Protein AF-A0A4V1UU05-F1 (afdb_monomer_lite)

Sequence (157 aa):
MAPHETMIVAALLALSPLQEAPSAGPIISKMMAHYAGAFTAQGTIVTTQSAKNVSVVTQTGFAMSKPNRLRISQTRNGSQGGKWLVVSDGNKVSYDRPKGVFGPARFSDPTEPTLPEVYTAVLDSLGEKSIPLDILIGRSNDLQTFRGILVTPISLV

Secondary structure (DSSP, 8-state):
---GGGGSHHHHGGG----PPPPHHHHHHHHHHHHHT-SEEEEEEEEEEEETTEEEEEEEEEEEETTTEEEEEEEEESTT-EEEEEEE-SSEEEEEPPTT--S-SEEEEEPPSSHHHHHHHTGGGSS---HHHHHHHT-HHHHHHHHHHHHS-----

pLDDT: mean 79.13, std 17.32, range [34.53, 97.5]

Radius of gyration: 23.79 Å; chains: 1; bounding box: 58×39×78 Å

Structure (mmCIF, N/CA/C/O backbone):
data_AF-A0A4V1UU05-F1
#
_entry.id   AF-A0A4V1UU05-F1
#
loop_
_atom_site.group_PDB
_atom_site.id
_atom_site.type_symbol
_atom_site.label_atom_id
_atom_site.label_alt_id
_atom_site.label_comp_id
_atom_site.label_asym_id
_atom_site.label_entity_id
_atom_site.label_seq_id
_atom_site.pdbx_PDB_ins_code
_atom_site.Cartn_x
_atom_site.Cartn_y
_atom_site.Cartn_z
_atom_site.occupancy
_atom_site.B_iso_or_equiv
_atom_site.auth_seq_id
_atom_site.auth_comp_id
_atom_site.auth_asym_id
_atom_site.auth_atom_id
_atom_site.pdbx_PDB_model_num
ATOM 1 N N . MET A 1 1 ? -39.600 26.273 60.701 1.00 45.34 1 MET A N 1
ATOM 2 C CA . MET A 1 1 ? -39.419 24.823 60.475 1.00 45.34 1 MET A CA 1
ATOM 3 C C . MET A 1 1 ? -39.567 24.587 58.982 1.00 45.34 1 MET A C 1
ATOM 5 O O . MET A 1 1 ? -40.684 24.585 58.490 1.00 45.34 1 MET A O 1
ATOM 9 N N . ALA A 1 2 ? -38.447 24.563 58.258 1.00 46.25 2 ALA A N 1
ATOM 10 C CA . ALA A 1 2 ? -38.402 24.346 56.812 1.00 46.25 2 ALA A CA 1
ATOM 11 C C . ALA A 1 2 ? -38.049 22.869 56.537 1.00 46.25 2 ALA A C 1
ATOM 13 O O . ALA A 1 2 ? -37.309 22.288 57.335 1.00 46.25 2 ALA A O 1
ATOM 14 N N . PRO A 1 3 ? -38.600 22.246 55.483 1.00 52.94 3 PRO A N 1
ATOM 15 C CA . PRO A 1 3 ? -38.587 20.796 55.322 1.00 52.94 3 PRO A CA 1
ATOM 16 C C . PRO A 1 3 ? -37.226 20.281 54.834 1.00 52.94 3 PRO A C 1
ATOM 18 O O . PRO A 1 3 ? -36.626 20.821 53.909 1.00 52.94 3 PRO A O 1
ATOM 21 N N . HIS A 1 4 ? -36.770 19.197 55.459 1.00 49.31 4 HIS A N 1
ATOM 22 C CA . HIS A 1 4 ? -35.495 18.510 55.221 1.00 49.31 4 HIS A CA 1
ATOM 23 C C . HIS A 1 4 ? -35.480 17.614 53.964 1.00 49.31 4 HIS A C 1
ATOM 25 O O . HIS A 1 4 ? -34.541 16.847 53.764 1.00 49.31 4 HIS A O 1
ATOM 31 N N . GLU A 1 5 ? -36.496 17.691 53.103 1.00 51.03 5 GLU A N 1
ATOM 32 C CA . GLU A 1 5 ? -36.692 16.715 52.019 1.00 51.03 5 GLU A CA 1
ATOM 33 C C . GLU A 1 5 ? -36.026 17.103 50.688 1.00 51.03 5 GLU A C 1
ATOM 35 O O . GLU A 1 5 ? -35.829 16.254 49.823 1.00 51.03 5 GLU A O 1
ATOM 40 N N . THR A 1 6 ? -35.574 18.349 50.522 1.00 50.38 6 THR A N 1
ATOM 41 C CA . THR A 1 6 ? -34.958 18.820 49.264 1.00 50.38 6 THR A CA 1
ATOM 42 C C . THR A 1 6 ? -33.448 18.569 49.170 1.00 50.38 6 THR A C 1
ATOM 44 O O . THR A 1 6 ? -32.811 18.997 48.209 1.00 50.38 6 THR A O 1
ATOM 47 N N . MET A 1 7 ? -32.844 17.899 50.158 1.00 47.62 7 MET A N 1
ATOM 48 C CA . MET A 1 7 ? -31.382 17.837 50.310 1.00 47.62 7 MET A CA 1
ATOM 49 C C . MET A 1 7 ? -30.765 16.450 50.069 1.00 47.62 7 MET A C 1
ATOM 51 O O . MET A 1 7 ? -29.624 16.221 50.455 1.00 47.62 7 MET A O 1
ATOM 55 N N . ILE A 1 8 ? -31.486 15.520 49.432 1.00 49.59 8 ILE A N 1
ATOM 56 C CA . ILE A 1 8 ? -30.951 14.180 49.106 1.00 49.59 8 ILE A CA 1
ATOM 57 C C . ILE A 1 8 ? -30.603 14.039 47.612 1.00 49.59 8 ILE A C 1
ATOM 59 O O . ILE A 1 8 ? -29.685 13.304 47.260 1.00 49.59 8 ILE A O 1
ATOM 63 N N . VAL A 1 9 ? -31.231 14.809 46.716 1.00 47.53 9 VAL A N 1
ATOM 64 C CA . VAL A 1 9 ? -30.991 14.682 45.261 1.00 47.53 9 VAL A CA 1
ATOM 65 C C . VAL A 1 9 ? -29.670 15.333 44.816 1.00 47.53 9 VAL A C 1
ATOM 67 O O . VAL A 1 9 ? -29.016 14.839 43.901 1.00 47.53 9 VAL A O 1
ATOM 70 N N . ALA A 1 10 ? -29.213 16.390 45.495 1.00 47.31 10 ALA A N 1
ATOM 71 C CA . ALA A 1 10 ? -27.967 17.080 45.139 1.00 47.31 10 ALA A CA 1
ATOM 72 C C . ALA A 1 10 ? -26.691 16.290 45.504 1.00 47.31 10 ALA A C 1
ATOM 74 O O . ALA A 1 10 ? -25.642 16.511 44.903 1.00 47.31 10 ALA A O 1
ATOM 75 N N . ALA A 1 11 ? -26.771 15.348 46.450 1.00 46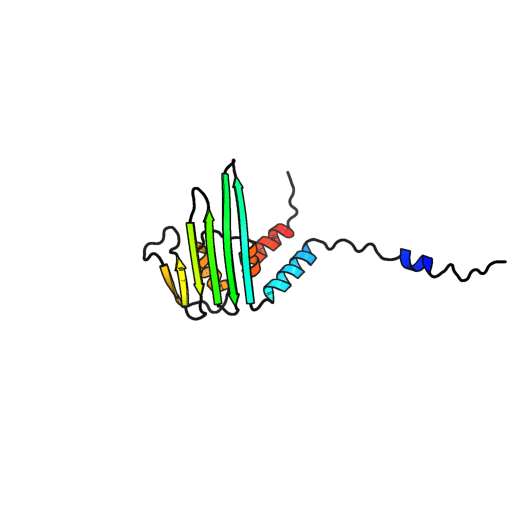.81 11 ALA A N 1
ATOM 76 C CA . ALA A 1 11 ? -25.614 14.574 46.907 1.00 46.81 11 ALA A CA 1
ATOM 77 C C . ALA A 1 11 ? -25.254 13.397 45.978 1.00 46.81 11 ALA A C 1
ATOM 79 O O . ALA A 1 11 ? -24.119 12.927 46.005 1.00 46.81 11 ALA 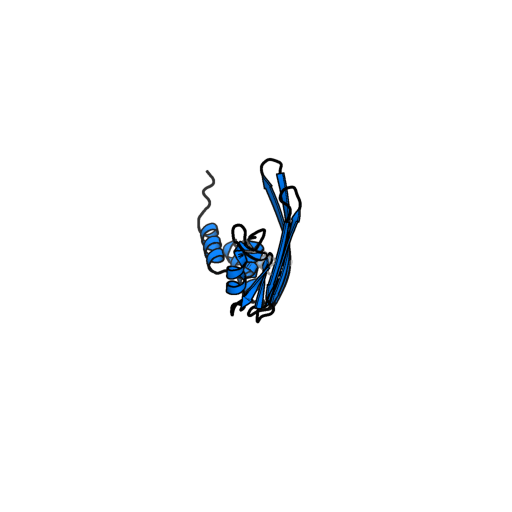A O 1
ATOM 80 N N . LEU A 1 12 ? -26.179 12.937 45.125 1.00 46.97 12 LEU A N 1
ATOM 81 C CA . LEU A 1 12 ? -25.935 11.792 44.238 1.00 46.97 12 LEU A CA 1
ATOM 82 C C . LEU A 1 12 ? -25.198 12.160 42.937 1.00 46.97 12 LEU A C 1
ATOM 84 O O . LEU A 1 12 ? -24.569 11.299 42.330 1.00 46.97 12 LEU A O 1
ATOM 88 N N . LEU A 1 13 ? -25.226 13.431 42.518 1.00 49.94 13 LEU A N 1
ATOM 89 C CA . LEU A 1 13 ? -24.534 13.897 41.303 1.00 49.94 13 LEU A CA 1
ATOM 90 C C . LEU A 1 13 ? -23.020 14.101 41.506 1.00 49.94 13 LEU A C 1
ATOM 92 O O . LEU A 1 13 ? -22.267 14.109 40.534 1.00 49.94 13 LEU A O 1
ATOM 96 N N . ALA A 1 14 ? -22.561 14.211 42.758 1.00 50.94 14 ALA A N 1
ATOM 97 C CA . ALA A 1 14 ? -21.150 14.399 43.110 1.00 50.94 14 ALA A CA 1
ATOM 98 C C . ALA A 1 14 ? -20.332 13.089 43.159 1.00 50.94 14 ALA A C 1
ATOM 100 O O . ALA A 1 14 ? -19.124 13.132 43.368 1.00 50.94 14 ALA A O 1
ATOM 101 N N . LEU A 1 15 ? -20.975 11.932 42.957 1.00 53.94 15 LEU A N 1
ATOM 102 C CA . LEU A 1 15 ? -20.353 10.600 42.990 1.00 53.94 15 LEU A CA 1
ATOM 103 C C . LEU A 1 15 ? -20.103 10.007 41.599 1.00 53.94 15 LEU A C 1
ATOM 105 O O . LEU A 1 15 ? -19.815 8.818 41.483 1.00 53.94 15 LEU A O 1
ATOM 109 N N . SER A 1 16 ? -20.190 10.814 40.540 1.00 57.84 16 SER A N 1
ATOM 110 C CA . SER A 1 16 ? -19.736 10.371 39.222 1.00 57.84 16 SER A CA 1
ATOM 111 C C . SER A 1 16 ? -18.233 10.086 39.327 1.00 57.84 16 SER A C 1
ATOM 113 O O . SER A 1 16 ? -17.479 11.033 39.573 1.00 57.84 16 SER A O 1
ATOM 115 N N . PRO A 1 17 ? -17.767 8.826 39.201 1.00 59.03 17 PRO A N 1
ATOM 116 C CA . PRO A 1 17 ? -16.338 8.564 39.187 1.00 59.03 17 PRO A CA 1
ATOM 117 C C . PRO A 1 17 ? -15.744 9.398 38.055 1.00 59.03 17 PRO A C 1
ATOM 119 O O . PRO A 1 17 ? -16.279 9.397 36.944 1.00 59.03 17 PRO A O 1
ATOM 122 N N . LEU A 1 18 ? -14.679 10.147 38.352 1.00 51.91 18 LEU A N 1
ATOM 123 C CA . LEU A 1 18 ? -13.856 10.787 37.331 1.00 51.91 18 LEU A CA 1
ATOM 124 C C . LEU A 1 18 ? -13.516 9.697 36.321 1.00 51.91 18 LEU A C 1
ATOM 126 O O . LEU A 1 18 ? -12.778 8.769 36.645 1.00 51.91 18 LEU A O 1
ATOM 130 N N . GLN A 1 19 ? -14.145 9.760 35.148 1.00 56.75 19 GLN A N 1
ATOM 131 C CA . GLN A 1 19 ? -13.934 8.783 34.100 1.00 56.75 19 GLN A CA 1
ATOM 132 C C . GLN A 1 19 ? -12.474 8.920 33.690 1.00 56.75 19 GLN A C 1
ATOM 134 O O . GLN A 1 19 ? -12.099 9.873 33.007 1.00 56.75 19 GLN A O 1
ATOM 139 N N . GLU A 1 20 ? -11.651 8.012 34.210 1.00 59.53 20 GLU A N 1
ATOM 140 C CA . GLU A 1 20 ? -10.221 7.977 33.969 1.00 59.53 20 GLU A CA 1
ATOM 141 C C . GLU A 1 20 ? -10.029 7.993 32.457 1.00 59.53 20 GLU A C 1
ATOM 143 O O . GLU A 1 20 ? -10.649 7.205 31.730 1.00 59.53 20 GLU A O 1
ATOM 148 N N . ALA A 1 21 ? -9.269 8.980 31.973 1.00 65.25 21 ALA A N 1
ATOM 149 C CA . ALA A 1 21 ? -9.043 9.126 30.548 1.00 65.25 21 ALA A CA 1
ATOM 150 C C . ALA A 1 21 ? -8.544 7.771 30.027 1.00 65.25 21 ALA A C 1
ATOM 152 O O . ALA A 1 21 ? -7.607 7.216 30.610 1.00 65.25 21 ALA A O 1
ATOM 153 N N . PRO A 1 22 ? -9.189 7.195 28.996 1.00 68.81 22 PRO A N 1
ATOM 154 C CA . PRO A 1 22 ? -8.851 5.854 28.563 1.00 68.81 22 PRO A CA 1
ATOM 155 C C . PRO A 1 22 ? -7.360 5.803 28.248 1.00 68.81 22 PRO A C 1
ATOM 157 O O . PRO A 1 22 ? -6.837 6.655 27.527 1.00 68.81 22 PRO A O 1
ATOM 160 N N . SER A 1 23 ? -6.667 4.819 28.820 1.00 75.44 23 SER A N 1
ATOM 161 C CA . SER A 1 23 ? -5.246 4.640 28.555 1.00 75.44 23 SER A CA 1
ATOM 162 C C . SER A 1 23 ? -5.017 4.401 27.055 1.00 75.44 23 SER A C 1
ATOM 164 O O . SER A 1 23 ? -5.926 4.016 26.308 1.00 75.44 23 SER A O 1
ATOM 166 N N . ALA A 1 24 ? -3.796 4.651 26.577 1.00 73.31 24 ALA A N 1
ATOM 167 C CA . ALA A 1 24 ? -3.487 4.567 25.148 1.00 73.31 24 ALA A CA 1
ATOM 168 C C . ALA A 1 24 ? -3.846 3.193 24.539 1.00 73.31 24 ALA A C 1
ATOM 170 O O . ALA A 1 24 ? -4.331 3.121 23.412 1.00 73.31 24 ALA A O 1
ATOM 171 N N . GLY A 1 25 ? -3.682 2.104 25.301 1.00 72.94 25 GLY A N 1
ATOM 172 C CA . GLY A 1 25 ? -3.977 0.734 24.863 1.00 72.94 25 GLY A CA 1
ATOM 173 C C . GLY A 1 25 ? -5.432 0.515 24.411 1.00 72.94 25 GLY A C 1
ATOM 174 O O . GLY A 1 25 ? -5.643 0.102 23.266 1.00 72.94 25 GLY A O 1
ATOM 175 N N . PRO A 1 26 ? -6.444 0.795 25.254 1.00 72.31 26 PRO A N 1
ATOM 176 C CA . PRO A 1 26 ? -7.859 0.767 24.878 1.00 72.31 26 PRO A CA 1
ATOM 177 C C . PRO A 1 26 ? -8.215 1.621 23.654 1.00 72.31 26 PRO A C 1
ATOM 179 O O . PRO A 1 26 ? -8.969 1.165 22.792 1.00 72.31 26 PRO A O 1
ATOM 182 N N . ILE A 1 27 ? -7.655 2.832 23.535 1.00 74.94 27 ILE A N 1
ATOM 183 C CA . ILE A 1 27 ? -7.906 3.725 22.389 1.00 74.94 27 ILE A CA 1
ATOM 184 C C . ILE A 1 27 ? -7.375 3.097 21.097 1.00 74.94 27 ILE A C 1
ATOM 186 O O . ILE A 1 27 ? -8.098 2.993 20.104 1.00 74.94 27 ILE A O 1
ATOM 190 N N . ILE A 1 28 ? -6.126 2.632 21.122 1.00 71.00 28 ILE A N 1
ATOM 191 C CA . ILE A 1 28 ? -5.469 2.021 19.965 1.00 71.00 28 ILE A CA 1
ATOM 192 C C . ILE A 1 28 ? -6.177 0.722 19.584 1.00 71.00 28 ILE A C 1
ATOM 194 O O . ILE A 1 28 ? -6.456 0.503 18.410 1.00 71.00 28 ILE A O 1
ATOM 198 N N . SER A 1 29 ? -6.561 -0.102 20.559 1.00 67.38 29 SER A N 1
ATOM 199 C CA . SER A 1 29 ? -7.306 -1.344 20.313 1.00 67.38 29 SER A CA 1
ATOM 200 C C . SER A 1 29 ? -8.639 -1.077 19.611 1.00 67.38 29 SER A C 1
ATOM 202 O O . SER A 1 29 ? -8.979 -1.762 18.648 1.00 67.38 29 SER A O 1
ATOM 204 N N . LYS A 1 30 ? -9.371 -0.037 20.035 1.00 73.06 30 LYS A N 1
ATOM 205 C CA . LYS A 1 30 ? -10.629 0.377 19.398 1.00 73.06 30 LYS A CA 1
ATOM 206 C C . LYS A 1 30 ? -10.412 0.871 17.965 1.00 73.06 30 LYS A C 1
ATOM 208 O O . LYS A 1 30 ? -11.188 0.524 17.077 1.00 73.06 30 LYS A O 1
ATOM 213 N N . MET A 1 31 ? -9.349 1.639 17.731 1.00 77.12 31 MET A N 1
ATOM 214 C CA . MET A 1 31 ? -8.965 2.099 16.395 1.00 77.12 31 MET A CA 1
ATOM 215 C C . MET A 1 31 ? -8.613 0.919 15.474 1.00 77.12 31 MET A C 1
ATOM 217 O O . MET A 1 31 ? -9.125 0.837 14.360 1.00 77.12 31 MET A O 1
ATOM 221 N N . MET A 1 32 ? -7.788 -0.021 15.942 1.00 73.44 32 MET A N 1
ATOM 222 C CA . MET A 1 32 ? -7.406 -1.205 15.166 1.00 73.44 32 MET A CA 1
ATOM 223 C C . MET A 1 32 ? -8.622 -2.074 14.842 1.00 73.44 32 MET A C 1
ATOM 225 O O . MET A 1 32 ? -8.773 -2.501 13.702 1.00 73.44 32 MET A O 1
ATOM 229 N N . ALA A 1 33 ? -9.522 -2.290 15.807 1.00 71.56 33 ALA A N 1
ATOM 230 C CA . ALA A 1 33 ? -10.757 -3.040 15.585 1.00 71.56 33 ALA A CA 1
ATOM 231 C C . ALA A 1 33 ? -11.648 -2.387 14.514 1.00 71.56 33 ALA A C 1
ATOM 233 O O . ALA A 1 33 ? -12.218 -3.084 13.674 1.00 71.56 33 ALA A O 1
ATOM 234 N N . HIS A 1 34 ? -11.727 -1.053 14.506 1.00 74.06 34 HIS A N 1
ATOM 235 C CA . HIS A 1 34 ? -12.482 -0.307 13.503 1.00 74.06 34 HIS A CA 1
ATOM 236 C C . HIS A 1 34 ? -11.945 -0.543 12.081 1.00 74.06 34 HIS A C 1
ATOM 238 O O . HIS A 1 34 ? -12.716 -0.876 11.181 1.00 74.06 34 HIS A O 1
ATOM 244 N N . TYR A 1 35 ? -10.627 -0.446 11.877 1.00 73.75 35 TYR A N 1
ATOM 245 C CA . TYR A 1 35 ? -10.020 -0.655 10.556 1.00 73.75 35 TYR A CA 1
ATOM 246 C C . TYR A 1 35 ? -9.955 -2.133 10.149 1.00 73.75 35 TYR A C 1
ATOM 248 O O . TYR A 1 35 ? -10.198 -2.466 8.988 1.00 73.75 35 TYR A O 1
ATOM 256 N N . ALA A 1 36 ? -9.732 -3.044 11.100 1.00 70.69 36 ALA A N 1
ATOM 257 C CA . ALA A 1 36 ? -9.742 -4.484 10.849 1.00 70.69 36 ALA A CA 1
ATOM 258 C C . ALA A 1 36 ? -11.100 -4.969 10.314 1.00 70.69 36 ALA A C 1
ATOM 260 O O . ALA A 1 36 ? -11.139 -5.843 9.446 1.00 70.69 36 ALA A O 1
ATOM 261 N N . GLY A 1 37 ? -12.207 -4.371 10.768 1.00 71.44 37 GLY A N 1
ATOM 262 C CA . GLY A 1 37 ? -13.558 -4.667 10.284 1.00 71.44 37 GLY A CA 1
ATOM 263 C C . GLY A 1 37 ? -13.935 -4.000 8.955 1.00 71.44 37 GLY A C 1
ATOM 264 O O . GLY A 1 37 ? -14.930 -4.386 8.344 1.00 71.44 37 GLY A O 1
ATOM 265 N N . ALA A 1 38 ? -13.164 -3.022 8.469 1.00 80.25 38 ALA A N 1
ATOM 266 C CA . ALA A 1 38 ? -13.514 -2.290 7.254 1.00 80.25 38 ALA A CA 1
ATOM 267 C C . ALA A 1 38 ? -13.399 -3.191 6.012 1.00 80.25 38 ALA A C 1
ATOM 269 O O . ALA A 1 38 ? -12.324 -3.713 5.704 1.00 80.25 38 ALA A O 1
ATOM 270 N N . PHE A 1 39 ? -14.504 -3.378 5.286 1.00 86.44 39 PHE A N 1
ATOM 271 C CA . PHE A 1 39 ? -14.516 -4.085 3.997 1.00 86.44 39 PHE A CA 1
ATOM 272 C C . PHE A 1 39 ? -14.050 -3.201 2.849 1.00 86.44 39 PHE A C 1
ATOM 274 O O . PHE A 1 39 ? -13.476 -3.697 1.886 1.00 86.44 39 PHE A O 1
ATOM 281 N N . THR A 1 40 ? -14.284 -1.898 2.958 1.00 91.94 40 THR A N 1
ATOM 282 C CA . THR A 1 40 ? -13.885 -0.896 1.977 1.00 91.94 40 THR A CA 1
ATOM 283 C C . THR A 1 40 ? -13.346 0.323 2.700 1.00 91.94 40 THR A C 1
ATOM 285 O O . THR A 1 40 ? -13.892 0.709 3.732 1.00 91.94 40 THR A O 1
ATOM 288 N N . ALA A 1 41 ? -12.324 0.964 2.147 1.00 90.88 41 ALA A N 1
ATOM 289 C CA . ALA A 1 41 ? -11.883 2.275 2.606 1.00 90.88 41 ALA A CA 1
ATOM 290 C C . ALA A 1 41 ? -11.272 3.056 1.449 1.00 90.88 41 ALA A C 1
ATOM 292 O O . ALA A 1 41 ? -10.698 2.473 0.535 1.00 90.88 41 ALA A O 1
ATOM 293 N N . GLN A 1 42 ? -11.364 4.377 1.503 1.00 95.00 42 GLN A N 1
ATOM 294 C CA . GLN A 1 42 ? -10.693 5.263 0.564 1.00 95.00 42 GLN A CA 1
ATOM 295 C C . GLN A 1 42 ? -10.313 6.557 1.266 1.00 95.00 42 GLN A C 1
ATOM 297 O O . GLN A 1 42 ? -10.985 6.975 2.210 1.00 95.00 42 GLN A O 1
ATOM 302 N N . GLY A 1 43 ? -9.260 7.207 0.795 1.00 93.94 43 GLY A N 1
ATOM 303 C CA . GLY A 1 43 ? -8.835 8.470 1.365 1.00 93.94 43 GLY A CA 1
ATOM 304 C C . GLY A 1 43 ? -7.471 8.906 0.874 1.00 93.94 43 GLY A C 1
ATOM 305 O O . GLY A 1 43 ? -6.909 8.350 -0.070 1.00 93.94 43 GLY A O 1
ATOM 306 N N . THR A 1 44 ? -6.946 9.915 1.555 1.00 95.56 44 THR A N 1
ATOM 307 C CA . THR A 1 44 ? -5.632 10.482 1.276 1.00 95.56 44 THR A CA 1
ATOM 308 C C . THR A 1 44 ? -4.857 10.587 2.577 1.00 95.56 44 THR A C 1
ATOM 310 O O . THR A 1 44 ? -5.339 11.163 3.549 1.00 95.56 44 THR A O 1
ATOM 313 N N . ILE A 1 45 ? -3.645 10.050 2.580 1.00 93.00 45 ILE A N 1
ATOM 314 C CA . ILE A 1 45 ? -2.653 10.221 3.637 1.00 93.00 45 ILE A CA 1
ATOM 315 C C . ILE A 1 45 ? -1.649 11.258 3.139 1.00 93.00 45 ILE A C 1
ATOM 317 O O . ILE A 1 45 ? -1.149 11.155 2.019 1.00 93.00 45 ILE A O 1
ATOM 321 N N . VAL A 1 46 ? -1.353 12.260 3.961 1.00 93.50 46 VAL A N 1
ATOM 322 C CA . VAL A 1 46 ? -0.291 13.232 3.687 1.00 93.50 46 VAL A CA 1
ATOM 323 C C . VAL A 1 46 ? 0.788 13.041 4.738 1.00 93.50 46 VAL A C 1
ATOM 325 O O . VAL A 1 46 ? 0.545 13.298 5.916 1.00 93.50 46 VAL A O 1
ATOM 328 N N . THR A 1 47 ? 1.967 12.592 4.316 1.00 90.69 47 THR A N 1
ATOM 329 C CA . THR A 1 47 ? 3.136 12.504 5.192 1.00 90.69 47 THR A CA 1
ATOM 330 C C . THR A 1 47 ? 4.064 13.675 4.916 1.00 90.69 47 THR A C 1
ATOM 332 O O . THR A 1 47 ? 4.454 13.911 3.771 1.00 90.69 47 THR A O 1
ATOM 335 N N . THR A 1 48 ? 4.468 14.361 5.979 1.00 89.69 48 THR A N 1
ATOM 336 C CA . THR A 1 48 ? 5.528 15.370 5.945 1.00 89.69 48 THR A CA 1
ATOM 337 C C . THR A 1 48 ? 6.716 14.839 6.734 1.00 89.69 48 THR A C 1
ATOM 339 O O . THR A 1 48 ? 6.595 14.576 7.927 1.00 89.69 48 THR A O 1
ATOM 342 N N . GLN A 1 49 ? 7.861 14.675 6.074 1.00 85.19 49 GLN A N 1
ATOM 343 C CA . GLN A 1 49 ? 9.113 14.261 6.703 1.00 85.19 49 GLN A CA 1
ATOM 344 C C . GLN A 1 49 ? 10.087 15.435 6.683 1.00 85.19 49 GLN A C 1
ATOM 346 O O . GLN A 1 49 ? 10.445 15.927 5.613 1.00 85.19 49 GLN A O 1
ATOM 351 N N . SER A 1 50 ? 10.519 15.884 7.859 1.00 85.00 50 SER A N 1
ATOM 352 C CA . SER A 1 50 ? 11.460 16.996 8.002 1.00 85.00 50 SER A CA 1
ATOM 353 C C . SER A 1 50 ? 12.761 16.538 8.653 1.00 85.00 50 SER A C 1
ATOM 355 O O . SER A 1 50 ? 12.739 16.015 9.766 1.00 85.00 50 SER A O 1
ATOM 357 N N . ALA A 1 51 ? 13.897 16.776 7.997 1.00 82.19 51 ALA A N 1
ATOM 358 C CA . ALA A 1 51 ? 15.226 16.521 8.550 1.00 82.19 51 ALA A CA 1
ATOM 359 C C . ALA A 1 51 ? 16.234 17.560 8.042 1.00 82.19 51 ALA A C 1
ATOM 361 O O . ALA A 1 51 ? 16.282 17.840 6.847 1.00 82.19 51 ALA A O 1
ATOM 362 N N . LYS A 1 52 ? 17.056 18.119 8.945 1.00 78.94 52 LYS A N 1
ATOM 363 C CA . LYS A 1 52 ? 18.153 19.063 8.634 1.00 78.94 52 LYS A CA 1
ATOM 364 C C . LYS A 1 52 ? 17.769 20.127 7.581 1.00 78.94 52 LYS A C 1
ATOM 366 O O . LYS A 1 52 ? 18.421 20.246 6.549 1.00 78.94 52 LYS A O 1
ATOM 371 N N . ASN A 1 53 ? 16.698 20.880 7.850 1.00 81.88 53 ASN A N 1
ATOM 372 C CA . ASN A 1 53 ? 16.131 21.941 6.993 1.00 81.88 53 ASN A CA 1
ATOM 373 C C . ASN A 1 53 ? 15.556 21.495 5.636 1.00 81.88 53 ASN A C 1
ATOM 375 O O . ASN A 1 53 ? 15.144 22.338 4.842 1.00 81.88 53 ASN A O 1
ATOM 379 N N . VAL A 1 54 ? 15.468 20.192 5.372 1.00 79.56 54 VAL A N 1
ATOM 380 C CA . VAL A 1 54 ? 14.769 19.644 4.208 1.00 79.56 54 VAL A CA 1
ATOM 381 C C . VAL A 1 54 ? 13.414 19.115 4.659 1.00 79.56 54 VAL A C 1
ATOM 383 O O . VAL A 1 54 ? 13.333 18.363 5.629 1.00 79.56 54 VAL A O 1
ATOM 386 N N . SER A 1 55 ? 12.355 19.505 3.950 1.00 84.94 55 SER A N 1
ATOM 387 C CA . SER A 1 55 ? 11.007 18.964 4.124 1.00 84.94 55 SER A CA 1
ATOM 388 C C . SER A 1 55 ? 10.582 18.248 2.850 1.00 84.94 55 SER A C 1
ATOM 390 O O . SER A 1 55 ? 10.667 18.806 1.754 1.00 84.94 55 SER A O 1
ATOM 392 N N . VAL A 1 56 ? 10.147 17.002 2.995 1.00 87.69 56 VAL A N 1
ATOM 393 C CA . VAL A 1 56 ? 9.612 16.176 1.916 1.00 87.69 56 VAL A CA 1
ATOM 394 C C . VAL A 1 56 ? 8.155 15.889 2.230 1.00 87.69 56 VAL A C 1
ATOM 396 O O . VAL A 1 56 ? 7.833 15.395 3.309 1.00 87.69 56 VAL A O 1
ATOM 399 N N . VAL A 1 57 ? 7.279 16.188 1.273 1.00 90.88 57 VAL A N 1
ATOM 400 C CA . VAL A 1 57 ? 5.846 15.908 1.383 1.00 90.88 57 VAL A CA 1
ATOM 401 C C . VAL A 1 57 ? 5.487 14.799 0.407 1.00 90.88 57 VAL A C 1
ATOM 403 O O . VAL A 1 57 ? 5.721 14.927 -0.800 1.00 90.88 57 VAL A O 1
ATOM 406 N N . THR A 1 58 ? 4.886 13.735 0.930 1.00 92.94 58 THR A N 1
ATOM 407 C CA . THR A 1 58 ? 4.333 12.634 0.145 1.00 92.94 58 THR A CA 1
ATOM 408 C C . THR A 1 58 ? 2.823 12.593 0.334 1.00 92.94 58 THR A C 1
ATOM 410 O O . THR A 1 58 ? 2.321 12.461 1.448 1.00 92.94 58 THR A O 1
ATOM 413 N N . GLN A 1 59 ? 2.086 12.680 -0.768 1.00 95.25 59 GLN A N 1
ATOM 414 C CA . GLN A 1 59 ? 0.644 12.463 -0.802 1.00 95.25 59 GLN A CA 1
ATOM 415 C C . GLN A 1 59 ? 0.368 11.044 -1.283 1.00 95.25 59 GLN A C 1
ATOM 417 O O . GLN A 1 59 ? 0.786 10.671 -2.377 1.00 95.25 59 GLN A O 1
ATOM 422 N N . THR A 1 60 ? -0.350 10.269 -0.480 1.00 96.62 60 THR A N 1
ATOM 423 C CA . THR A 1 60 ? -0.751 8.894 -0.769 1.00 96.62 60 THR A CA 1
ATOM 424 C C . THR A 1 60 ? -2.269 8.832 -0.853 1.00 96.62 60 THR A C 1
ATOM 426 O O . THR A 1 60 ? -2.950 8.841 0.166 1.00 96.62 60 THR A O 1
ATOM 429 N N . GLY A 1 61 ? -2.815 8.770 -2.063 1.00 96.69 61 GLY A N 1
ATOM 430 C CA . GLY A 1 61 ? -4.217 8.424 -2.277 1.00 96.69 61 GLY A CA 1
ATOM 431 C C . GLY A 1 61 ? -4.386 6.909 -2.244 1.00 96.69 61 GLY A C 1
ATOM 432 O O . GLY A 1 61 ? -3.640 6.201 -2.923 1.00 96.69 61 GLY A O 1
ATOM 433 N N . PHE A 1 62 ? -5.360 6.409 -1.492 1.00 95.62 62 PHE A N 1
ATOM 434 C CA . PHE A 1 62 ? -5.652 4.982 -1.413 1.00 95.62 62 PHE A CA 1
ATOM 435 C C . PHE A 1 62 ? -7.141 4.697 -1.620 1.00 95.62 62 PHE A C 1
ATOM 437 O O . PHE A 1 62 ? -8.008 5.500 -1.276 1.00 95.62 62 PHE A O 1
ATOM 444 N N . ALA A 1 63 ? -7.430 3.519 -2.161 1.00 96.25 63 ALA A N 1
ATOM 445 C CA . ALA A 1 63 ? -8.748 2.905 -2.147 1.00 96.25 63 ALA A CA 1
ATOM 446 C C . ALA A 1 63 ? -8.575 1.392 -2.013 1.00 96.25 63 ALA A C 1
ATOM 448 O O . ALA A 1 63 ? -7.727 0.804 -2.678 1.00 96.25 63 ALA A O 1
ATOM 449 N N . MET A 1 64 ? -9.362 0.756 -1.159 1.00 94.56 64 MET A N 1
ATOM 450 C CA . MET A 1 64 ? -9.289 -0.676 -0.912 1.00 94.56 64 MET A CA 1
ATOM 451 C C . MET A 1 64 ? -10.677 -1.286 -0.799 1.00 94.56 64 MET A C 1
ATOM 453 O O . MET A 1 64 ? -11.617 -0.649 -0.320 1.00 94.56 64 MET A O 1
ATOM 457 N N . SER A 1 65 ? -10.780 -2.543 -1.212 1.00 94.88 65 SER A N 1
ATOM 458 C CA . SER A 1 65 ? -11.944 -3.387 -0.999 1.00 94.88 65 SER A CA 1
ATOM 459 C C . SER A 1 65 ? -11.486 -4.828 -0.781 1.00 94.88 65 SER A C 1
ATOM 461 O O . SER A 1 65 ? -10.770 -5.403 -1.601 1.00 94.88 65 SER A O 1
ATOM 463 N N . LYS A 1 66 ? -11.879 -5.413 0.352 1.00 91.00 66 LYS A N 1
ATOM 464 C CA . LYS A 1 66 ? -11.622 -6.819 0.666 1.00 91.00 66 LYS A CA 1
ATOM 465 C C . LYS A 1 66 ? -12.396 -7.724 -0.314 1.00 91.00 66 LYS A C 1
ATOM 467 O O . LYS A 1 66 ? -13.510 -7.372 -0.698 1.00 91.00 66 LYS A O 1
ATOM 472 N N . PRO A 1 67 ? -11.837 -8.883 -0.704 1.00 92.62 67 PRO A N 1
ATOM 473 C CA . PRO A 1 67 ? -10.645 -9.484 -0.116 1.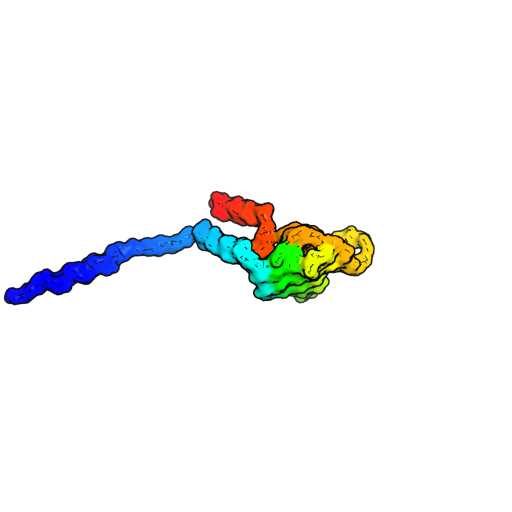00 92.62 67 PRO A CA 1
ATOM 474 C C . PRO A 1 67 ? -9.319 -8.916 -0.631 1.00 92.62 67 PRO A C 1
ATOM 476 O O . PRO A 1 67 ? -8.396 -8.889 0.165 1.00 92.62 67 PRO A O 1
ATOM 479 N N . ASN A 1 68 ? -9.206 -8.422 -1.871 1.00 94.62 68 ASN A N 1
ATOM 480 C CA . ASN A 1 68 ? -7.896 -8.194 -2.510 1.00 94.62 68 ASN A CA 1
ATOM 481 C C . ASN A 1 68 ? -7.833 -7.045 -3.544 1.00 94.62 68 ASN A C 1
ATOM 483 O O . ASN A 1 68 ? -6.877 -6.954 -4.319 1.00 94.62 68 ASN A O 1
ATOM 487 N N . ARG A 1 69 ? -8.819 -6.141 -3.580 1.00 96.38 69 ARG A N 1
ATOM 488 C CA . ARG A 1 69 ? -8.788 -4.962 -4.462 1.00 96.38 69 ARG A CA 1
ATOM 489 C C . ARG A 1 69 ? -8.093 -3.799 -3.778 1.00 96.38 69 ARG A C 1
ATOM 491 O O . ARG A 1 69 ? -8.463 -3.412 -2.670 1.00 96.38 69 ARG A O 1
ATOM 498 N N . LEU A 1 70 ? -7.122 -3.209 -4.463 1.00 96.38 70 LEU A N 1
ATOM 499 C CA . LEU A 1 70 ? -6.273 -2.162 -3.907 1.00 96.38 70 LEU A CA 1
ATOM 500 C C . LEU A 1 70 ? -5.918 -1.144 -4.980 1.00 96.38 70 LEU A C 1
ATOM 502 O O . LEU A 1 70 ? -5.578 -1.496 -6.100 1.00 96.38 70 LEU A O 1
ATOM 506 N N . ARG A 1 71 ? -5.926 0.128 -4.625 1.00 97.25 71 ARG A N 1
ATOM 507 C CA . ARG A 1 71 ? -5.300 1.192 -5.391 1.00 97.25 71 ARG A CA 1
ATOM 508 C C . ARG A 1 71 ? -4.495 2.034 -4.426 1.00 97.25 71 ARG A C 1
ATOM 510 O O . ARG A 1 71 ? -5.051 2.544 -3.459 1.00 97.25 71 ARG A O 1
ATOM 517 N N . ILE A 1 72 ? -3.219 2.226 -4.724 1.00 96.88 72 ILE A N 1
ATOM 518 C CA . ILE A 1 72 ? -2.346 3.162 -4.022 1.00 96.88 72 ILE A CA 1
ATOM 519 C C . ILE A 1 72 ? -1.693 4.050 -5.074 1.00 96.88 72 ILE A C 1
ATOM 521 O O . ILE A 1 72 ? -1.107 3.561 -6.034 1.00 96.88 72 ILE A O 1
ATOM 525 N N . SER A 1 73 ? -1.810 5.360 -4.903 1.00 96.75 73 SER A N 1
ATOM 526 C CA . SER A 1 73 ? -1.194 6.366 -5.761 1.00 96.75 73 SER A CA 1
ATOM 527 C C . SER A 1 73 ? -0.405 7.321 -4.885 1.00 96.75 73 SER A C 1
ATOM 529 O O . SER A 1 73 ? -0.994 8.057 -4.095 1.00 96.75 73 SER A O 1
ATOM 531 N N . GLN A 1 74 ? 0.913 7.336 -5.037 1.00 96.06 74 GLN A N 1
ATOM 532 C CA . GLN A 1 74 ? 1.798 8.202 -4.272 1.00 96.06 74 GLN A CA 1
ATOM 533 C C . GLN A 1 74 ? 2.413 9.264 -5.166 1.00 96.06 74 GLN A C 1
ATOM 535 O O . GLN A 1 74 ? 2.849 8.983 -6.280 1.00 96.06 74 GLN A O 1
ATOM 540 N N . THR A 1 75 ? 2.465 10.492 -4.669 1.00 95.00 75 THR A N 1
ATOM 541 C CA . THR A 1 75 ? 3.228 11.582 -5.272 1.00 95.00 75 THR A CA 1
ATOM 542 C C . THR A 1 75 ? 4.091 12.206 -4.194 1.00 95.00 75 THR A C 1
ATOM 544 O O . THR A 1 75 ? 3.578 12.678 -3.181 1.00 95.00 75 THR A O 1
ATOM 547 N N . ARG A 1 76 ? 5.404 12.204 -4.411 1.00 92.50 76 ARG A N 1
ATOM 548 C CA . ARG A 1 76 ? 6.368 12.910 -3.570 1.00 92.50 76 ARG A CA 1
ATOM 549 C C . ARG A 1 76 ? 6.818 14.169 -4.289 1.00 92.50 76 ARG A C 1
ATOM 551 O O . ARG A 1 76 ? 7.261 14.097 -5.435 1.00 92.50 76 ARG A O 1
ATOM 558 N N . ASN A 1 77 ? 6.736 15.297 -3.596 1.00 85.44 77 ASN A N 1
ATOM 559 C CA . ASN A 1 77 ? 7.195 16.590 -4.090 1.00 85.44 77 ASN A CA 1
ATOM 560 C C . ASN A 1 77 ? 8.571 16.929 -3.491 1.00 85.44 77 ASN A C 1
ATOM 562 O O . ASN A 1 77 ? 8.874 16.539 -2.363 1.00 85.44 77 ASN A O 1
ATOM 566 N N . GLY A 1 78 ? 9.398 17.662 -4.243 1.00 73.88 78 GLY A N 1
ATOM 567 C CA . GLY A 1 78 ? 10.736 18.099 -3.825 1.00 73.88 78 GLY A CA 1
ATOM 568 C C . GLY A 1 78 ? 11.868 17.535 -4.691 1.00 73.88 78 GLY A C 1
ATOM 569 O O . GLY A 1 78 ? 11.635 16.989 -5.768 1.00 73.88 78 GLY A O 1
ATOM 570 N N . SER A 1 79 ? 13.109 17.665 -4.215 1.00 68.38 79 SER A N 1
ATOM 571 C CA . SER A 1 79 ? 14.328 17.270 -4.945 1.00 68.38 79 SER A CA 1
ATOM 572 C C . SER A 1 79 ? 14.462 15.760 -5.182 1.00 68.38 79 SER A C 1
ATOM 574 O O . SER A 1 79 ? 15.146 15.345 -6.110 1.00 68.38 79 SER A O 1
ATOM 576 N N . GLN A 1 80 ? 13.782 14.937 -4.379 1.00 72.81 80 GLN A N 1
ATOM 577 C CA . GLN A 1 80 ? 13.653 13.486 -4.568 1.00 72.81 80 GLN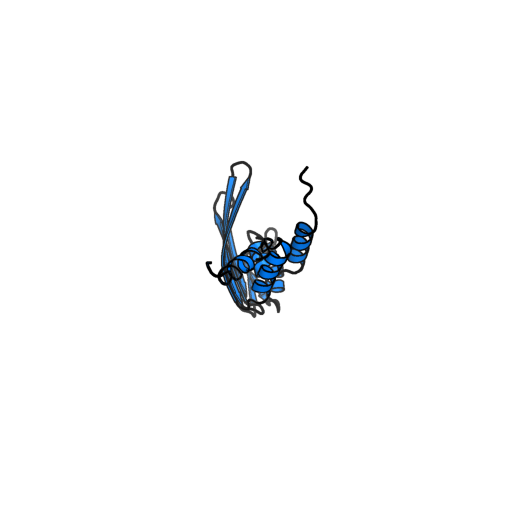 A CA 1
ATOM 578 C C . GLN A 1 80 ? 12.227 13.102 -4.983 1.00 72.81 80 GLN A C 1
ATOM 580 O O . GLN A 1 80 ? 11.649 12.135 -4.475 1.00 72.81 80 GLN A O 1
ATOM 585 N N . GLY A 1 81 ? 11.629 13.923 -5.847 1.00 84.12 81 GLY A N 1
ATOM 586 C CA . GLY A 1 81 ? 10.265 13.737 -6.311 1.00 84.12 81 GLY A CA 1
ATOM 587 C C . GLY A 1 81 ? 10.071 12.429 -7.074 1.00 84.12 81 GLY A C 1
ATOM 588 O O . GLY A 1 81 ? 10.996 11.873 -7.665 1.00 84.12 81 GLY A O 1
ATOM 589 N N . GLY A 1 82 ? 8.841 11.933 -7.057 1.00 90.25 82 GLY A N 1
ATOM 590 C CA . GLY A 1 82 ? 8.484 10.700 -7.743 1.00 90.25 82 GLY A CA 1
ATOM 591 C C . GLY A 1 82 ? 6.989 10.442 -7.696 1.00 90.25 82 GLY A C 1
ATOM 592 O O . GLY A 1 82 ? 6.258 11.042 -6.903 1.00 90.25 82 GLY A O 1
ATOM 593 N N . LYS A 1 83 ? 6.541 9.560 -8.583 1.00 93.50 83 LYS A N 1
ATOM 594 C CA . LYS A 1 83 ? 5.167 9.072 -8.629 1.00 93.50 83 LYS A CA 1
ATOM 595 C C . LYS A 1 83 ? 5.210 7.557 -8.612 1.00 93.50 83 LYS A C 1
ATOM 597 O O . LYS A 1 83 ? 6.038 6.980 -9.310 1.00 93.50 83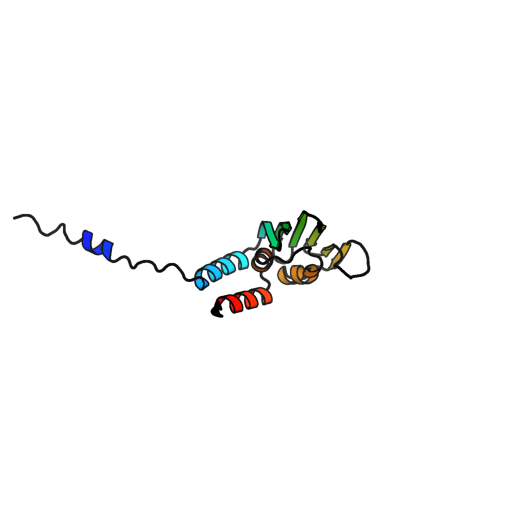 LYS A O 1
ATOM 602 N N . TRP A 1 84 ? 4.331 6.965 -7.816 1.00 95.44 84 TRP A N 1
ATOM 603 C CA . TRP A 1 84 ? 4.189 5.520 -7.710 1.00 95.44 84 TRP A CA 1
ATOM 604 C C . TRP A 1 84 ? 2.721 5.147 -7.796 1.00 95.44 84 TRP A C 1
ATOM 606 O O . TRP A 1 84 ? 1.868 5.818 -7.207 1.00 95.44 84 TRP A O 1
ATOM 616 N N . LEU A 1 85 ? 2.429 4.077 -8.517 1.00 96.06 85 LEU A N 1
ATOM 617 C CA . LEU A 1 85 ? 1.094 3.547 -8.692 1.00 96.06 85 LEU A CA 1
ATOM 618 C C . LEU A 1 85 ? 1.102 2.036 -8.483 1.00 96.06 85 LEU A C 1
ATOM 620 O O . LEU A 1 85 ? 1.866 1.301 -9.105 1.00 96.06 85 LEU A O 1
ATOM 624 N N . VAL A 1 86 ? 0.177 1.586 -7.645 1.00 96.81 86 VAL A N 1
ATOM 625 C CA . VAL A 1 86 ? -0.164 0.182 -7.445 1.00 96.81 86 VAL A CA 1
ATOM 626 C C . VAL A 1 86 ? -1.664 0.031 -7.639 1.00 96.81 86 VAL A C 1
ATOM 628 O O . VAL A 1 86 ? -2.447 0.801 -7.077 1.00 96.81 86 VAL A O 1
ATOM 631 N N . VAL A 1 87 ? -2.073 -0.957 -8.428 1.00 97.50 87 VAL A N 1
ATOM 632 C CA . VAL A 1 87 ? -3.478 -1.284 -8.677 1.00 97.50 87 VAL A CA 1
ATOM 633 C C . VAL A 1 87 ? -3.655 -2.799 -8.681 1.00 97.50 87 VAL A C 1
ATOM 635 O O . VAL A 1 87 ? -3.009 -3.484 -9.461 1.00 97.50 87 VAL A O 1
ATOM 638 N N . SER A 1 88 ? -4.563 -3.309 -7.857 1.00 97.50 88 SER A N 1
ATOM 639 C CA . SER A 1 88 ? -5.090 -4.671 -7.897 1.00 97.50 88 SER A CA 1
ATOM 640 C C . SER A 1 88 ? -6.585 -4.627 -8.195 1.00 97.50 88 SER A C 1
ATOM 642 O O . SER A 1 88 ? -7.344 -3.966 -7.479 1.00 97.50 88 SER A O 1
ATOM 644 N N . ASP A 1 89 ? -7.012 -5.343 -9.234 1.00 95.50 89 ASP A N 1
ATOM 645 C CA . ASP A 1 89 ? -8.425 -5.484 -9.622 1.00 95.50 89 ASP A CA 1
ATOM 646 C C . ASP A 1 89 ? -9.112 -6.716 -8.992 1.00 95.50 89 ASP A C 1
ATOM 648 O O . ASP A 1 89 ? -10.327 -6.903 -9.126 1.00 95.50 89 ASP A O 1
ATOM 652 N N . GLY A 1 90 ? -8.348 -7.517 -8.246 1.00 93.94 90 GLY A N 1
ATOM 653 C CA . GLY A 1 90 ? -8.781 -8.774 -7.638 1.00 93.94 90 GLY A CA 1
ATOM 654 C C . GLY A 1 90 ? -8.439 -10.028 -8.448 1.00 93.94 90 GLY A C 1
ATOM 655 O O . GLY A 1 90 ? -8.618 -11.127 -7.933 1.00 93.94 90 GLY A O 1
ATOM 656 N N . ASN A 1 91 ? -7.879 -9.875 -9.652 1.00 95.12 91 ASN A N 1
ATOM 657 C CA . ASN A 1 91 ? -7.305 -10.959 -10.459 1.00 95.12 91 ASN A CA 1
ATOM 658 C C . ASN A 1 91 ? -5.812 -10.741 -10.728 1.00 95.12 91 ASN A C 1
ATOM 660 O O . ASN A 1 91 ? -5.019 -11.681 -10.699 1.00 95.12 91 ASN A O 1
ATOM 664 N N . LYS A 1 92 ? -5.423 -9.495 -10.999 1.00 96.56 92 LYS A N 1
ATOM 665 C CA . LYS A 1 92 ? -4.049 -9.083 -11.266 1.00 96.56 92 LYS A CA 1
ATOM 666 C C . LYS A 1 92 ? -3.680 -7.901 -10.397 1.00 96.56 92 LYS A C 1
ATOM 668 O O . LYS A 1 92 ? -4.519 -7.057 -10.083 1.00 96.56 92 LYS A O 1
ATOM 673 N N . VAL A 1 93 ? -2.399 -7.822 -10.077 1.00 97.25 93 VAL A N 1
ATOM 674 C CA . VAL A 1 93 ? -1.785 -6.656 -9.464 1.00 97.25 93 VAL A CA 1
ATOM 675 C C . VAL A 1 93 ? -0.780 -6.060 -10.438 1.00 97.25 93 VAL A C 1
ATOM 677 O O . VAL A 1 93 ? 0.032 -6.765 -11.027 1.00 97.25 93 VAL A O 1
ATOM 680 N N . SER A 1 94 ? -0.856 -4.752 -10.650 1.00 96.94 94 SER A N 1
ATOM 681 C CA . SER A 1 94 ? 0.096 -3.993 -11.448 1.00 96.94 94 SER A CA 1
ATOM 682 C C . SER A 1 94 ? 0.719 -2.901 -10.604 1.00 96.94 94 SER A C 1
ATOM 684 O O . SER A 1 94 ? 0.025 -2.194 -9.872 1.00 96.94 94 SER A O 1
ATOM 686 N N . TYR A 1 95 ? 2.033 -2.763 -10.718 1.00 96.44 95 TYR A N 1
ATOM 687 C CA . TYR A 1 95 ? 2.812 -1.861 -9.889 1.00 96.44 95 TYR A CA 1
ATOM 688 C C . TYR A 1 95 ? 4.047 -1.350 -10.626 1.00 96.44 95 TYR A C 1
ATOM 690 O O . TYR A 1 95 ? 4.530 -1.971 -11.578 1.00 96.44 95 TYR A O 1
ATOM 698 N N . ASP A 1 96 ? 4.554 -0.201 -10.191 1.00 93.94 96 ASP A N 1
ATOM 699 C CA . ASP A 1 96 ? 5.795 0.358 -10.723 1.00 93.94 96 ASP A CA 1
ATOM 700 C C . ASP A 1 96 ? 7.011 -0.462 -10.295 1.00 93.94 96 ASP A C 1
ATOM 702 O O . ASP A 1 96 ? 7.061 -1.015 -9.202 1.00 93.94 96 ASP A O 1
ATOM 706 N N . ARG A 1 97 ? 8.018 -0.539 -11.163 1.00 91.81 97 ARG A N 1
ATOM 707 C CA . ARG A 1 97 ? 9.234 -1.316 -10.905 1.00 91.81 97 ARG A CA 1
ATOM 708 C C . ARG A 1 97 ? 9.899 -0.930 -9.570 1.00 91.81 97 ARG A C 1
ATOM 710 O O . ARG A 1 97 ? 10.259 0.241 -9.406 1.00 91.81 97 ARG A O 1
ATOM 717 N N . PRO A 1 98 ? 10.167 -1.901 -8.674 1.00 86.94 98 PRO A N 1
ATOM 718 C C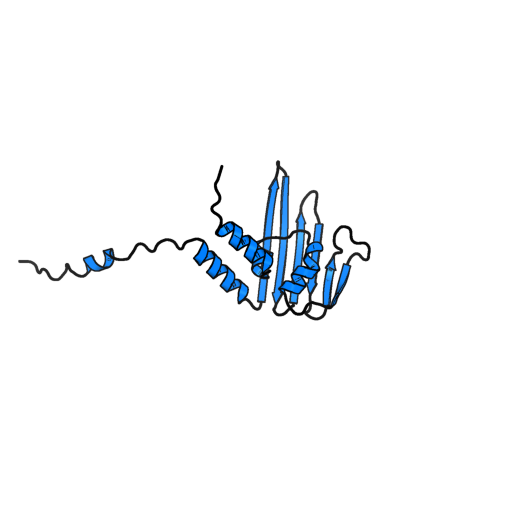A . PRO A 1 98 ? 10.941 -1.654 -7.465 1.00 86.94 98 PRO A CA 1
ATOM 719 C C . PRO A 1 98 ? 12.347 -1.141 -7.782 1.00 86.94 98 PRO A C 1
ATOM 721 O O . PRO A 1 98 ? 12.945 -1.455 -8.820 1.00 86.94 98 PRO A O 1
ATOM 724 N N . LYS A 1 99 ? 12.921 -0.367 -6.861 1.00 84.81 99 LYS A N 1
ATOM 725 C CA . LYS A 1 99 ? 14.293 0.135 -7.013 1.00 84.81 99 LYS A CA 1
ATOM 726 C C . LYS A 1 99 ? 15.285 -1.033 -7.078 1.00 84.81 99 LYS A C 1
ATOM 728 O O . LYS A 1 99 ? 15.231 -1.939 -6.260 1.00 84.81 99 LYS A O 1
ATOM 733 N N . GLY A 1 100 ? 16.213 -0.986 -8.034 1.00 85.56 100 GLY A N 1
ATOM 734 C CA . GLY A 1 100 ? 17.269 -1.998 -8.180 1.00 85.56 100 GLY A CA 1
ATOM 735 C C . GLY A 1 100 ? 16.858 -3.282 -8.911 1.00 85.56 100 GLY A C 1
ATOM 736 O O . GLY A 1 100 ? 17.717 -4.115 -9.174 1.00 85.56 100 GLY A O 1
ATOM 737 N N . VAL A 1 101 ? 15.589 -3.431 -9.303 1.00 88.12 101 VAL A N 1
ATOM 738 C CA . VAL A 1 101 ? 15.123 -4.571 -10.110 1.00 88.12 101 VAL A CA 1
ATOM 739 C C . VAL A 1 101 ? 15.305 -4.259 -11.595 1.00 88.12 101 VAL A C 1
ATOM 741 O O . VAL A 1 101 ? 15.020 -3.144 -12.024 1.00 88.12 101 VAL A O 1
ATOM 744 N N . PHE A 1 102 ? 15.780 -5.210 -12.401 1.00 89.44 102 PHE A N 1
ATOM 745 C CA . PHE A 1 102 ? 15.861 -5.066 -13.862 1.00 89.44 102 PHE A CA 1
ATOM 746 C C . PHE A 1 102 ? 14.534 -5.471 -14.520 1.00 89.44 102 PHE A C 1
ATOM 748 O O . PHE A 1 102 ? 13.897 -6.420 -14.073 1.00 89.44 102 PHE A O 1
ATOM 755 N N . GLY A 1 103 ? 14.109 -4.772 -15.577 1.00 90.00 103 GLY A N 1
ATOM 756 C CA . GLY A 1 103 ? 12.895 -5.123 -16.320 1.00 90.00 103 GLY A CA 1
ATOM 757 C C . GLY A 1 103 ? 12.047 -3.923 -16.757 1.00 90.00 103 GLY A C 1
ATOM 758 O O . GLY A 1 103 ? 12.546 -2.791 -16.775 1.00 90.00 103 GLY A O 1
ATOM 759 N N . PRO A 1 104 ? 10.776 -4.158 -17.138 1.00 92.25 104 PRO A N 1
ATOM 760 C CA . PRO A 1 104 ? 9.877 -3.115 -17.626 1.00 92.25 104 PRO A CA 1
ATOM 761 C C . PRO A 1 104 ? 9.570 -2.068 -16.551 1.00 92.25 104 PRO A C 1
ATOM 763 O O . PRO A 1 104 ? 9.706 -2.313 -15.357 1.00 92.25 104 PRO A O 1
ATOM 766 N N . ALA A 1 105 ? 9.113 -0.884 -16.969 1.00 90.62 105 ALA A N 1
ATOM 767 C CA . ALA A 1 105 ? 8.754 0.192 -16.039 1.00 90.62 105 ALA A CA 1
ATOM 768 C C . ALA A 1 105 ? 7.613 -0.195 -15.080 1.00 90.62 105 ALA A C 1
ATOM 770 O O . ALA A 1 105 ? 7.594 0.270 -13.943 1.00 90.62 105 ALA A O 1
ATOM 771 N N . ARG A 1 106 ? 6.696 -1.059 -15.532 1.00 93.19 106 ARG A N 1
ATOM 772 C CA . ARG A 1 106 ? 5.613 -1.622 -14.724 1.00 93.19 106 ARG A CA 1
ATOM 773 C C . ARG A 1 106 ? 5.594 -3.135 -14.823 1.00 93.19 106 ARG A C 1
ATOM 775 O O . ARG A 1 106 ? 5.782 -3.683 -15.908 1.00 93.19 106 ARG A O 1
ATOM 782 N N . PHE A 1 107 ? 5.308 -3.768 -13.697 1.00 94.25 107 PHE A N 1
ATOM 783 C CA . PHE A 1 107 ? 5.064 -5.197 -13.590 1.00 94.25 107 PHE A CA 1
ATOM 784 C C . PHE A 1 107 ? 3.563 -5.466 -13.517 1.00 94.25 107 PHE A C 1
ATOM 786 O O . PHE A 1 107 ? 2.753 -4.573 -13.224 1.00 94.25 107 PHE A O 1
ATOM 793 N N . SER A 1 108 ? 3.194 -6.692 -13.866 1.00 95.56 108 SER A N 1
ATOM 794 C CA . SER A 1 108 ? 1.836 -7.192 -13.748 1.00 95.56 108 SER A CA 1
ATOM 795 C C . SER A 1 108 ? 1.900 -8.666 -13.401 1.00 95.56 108 SER A C 1
ATOM 797 O O . SER A 1 108 ? 2.288 -9.475 -14.240 1.00 95.56 108 SER A O 1
ATOM 799 N N . ASP A 1 109 ? 1.430 -8.994 -12.210 1.00 94.00 109 ASP A N 1
ATOM 800 C CA . ASP A 1 109 ? 1.460 -10.341 -11.659 1.00 94.00 109 ASP A CA 1
ATOM 801 C C . ASP A 1 109 ? 0.041 -10.795 -11.299 1.00 94.00 109 ASP A C 1
ATOM 803 O O . ASP A 1 109 ? -0.879 -9.967 -11.214 1.00 94.00 109 ASP A O 1
ATOM 807 N N . PRO A 1 110 ? -0.188 -12.108 -11.129 1.00 95.25 110 PRO A N 1
ATOM 808 C CA . PRO A 1 110 ? -1.390 -12.599 -10.471 1.00 95.25 110 PRO A CA 1
ATOM 809 C C . PRO A 1 110 ? -1.552 -11.925 -9.106 1.00 95.25 110 PRO A C 1
ATOM 811 O O . PRO A 1 110 ? -0.569 -11.674 -8.413 1.00 95.25 110 PRO A O 1
ATOM 814 N N . THR A 1 111 ? -2.784 -11.589 -8.735 1.00 94.25 111 THR A N 1
ATOM 815 C CA . THR A 1 111 ? -3.022 -10.988 -7.422 1.00 94.25 111 THR A CA 1
ATOM 816 C C . THR A 1 111 ? -2.998 -12.042 -6.321 1.00 94.25 111 THR A C 1
ATOM 818 O O . THR A 1 111 ? -3.367 -13.197 -6.539 1.00 94.25 111 THR A O 1
ATOM 821 N N . GLU A 1 112 ? -2.635 -11.609 -5.123 1.00 94.38 112 GLU A N 1
ATOM 822 C CA . GLU A 1 112 ? -2.723 -12.427 -3.920 1.00 94.38 112 GLU A CA 1
ATOM 823 C C . GLU A 1 112 ? -4.179 -12.545 -3.422 1.00 94.38 112 GLU A C 1
ATOM 825 O O . GLU A 1 112 ? -5.028 -11.686 -3.717 1.00 94.38 112 GLU A O 1
ATOM 830 N N . PRO A 1 113 ? -4.513 -13.600 -2.657 1.00 90.56 113 PRO A N 1
ATOM 831 C CA . PRO A 1 113 ? -5.888 -13.842 -2.238 1.00 90.56 113 PRO A CA 1
ATOM 832 C C . PRO A 1 113 ? -6.387 -12.824 -1.209 1.00 90.56 113 PRO A C 1
ATOM 834 O O . PRO A 1 113 ? -7.597 -12.594 -1.129 1.00 90.56 113 PRO A O 1
ATOM 837 N N . THR A 1 114 ? -5.496 -12.181 -0.447 1.00 92.38 114 THR A N 1
ATOM 838 C CA . THR A 1 114 ? -5.878 -11.199 0.575 1.00 92.38 114 THR A CA 1
ATOM 839 C C . THR A 1 114 ? -5.172 -9.851 0.428 1.00 92.38 114 THR A C 1
ATOM 841 O O . THR A 1 114 ? -4.054 -9.738 -0.064 1.00 92.38 114 THR A O 1
ATOM 844 N N . LEU A 1 115 ? -5.822 -8.789 0.904 1.00 91.69 115 LEU A N 1
ATOM 845 C CA . LEU A 1 115 ? -5.327 -7.418 0.835 1.00 91.69 115 LEU A CA 1
ATOM 846 C C . LEU A 1 115 ? -3.966 -7.236 1.537 1.00 91.69 115 LEU A C 1
ATOM 848 O O . LEU A 1 115 ? -3.110 -6.565 0.956 1.00 91.69 115 LEU A O 1
ATOM 852 N N . PRO A 1 116 ? -3.714 -7.822 2.730 1.00 90.88 116 PRO A N 1
ATOM 853 C CA . PRO A 1 116 ? -2.395 -7.759 3.358 1.00 90.88 116 PRO A CA 1
ATOM 854 C C . PRO A 1 116 ? -1.290 -8.429 2.534 1.00 90.88 116 PRO A C 1
ATOM 856 O O . PRO A 1 116 ? -0.162 -7.934 2.524 1.00 90.88 116 PRO A O 1
ATOM 859 N N . GLU A 1 117 ? -1.596 -9.523 1.836 1.00 91.38 117 GLU A N 1
ATOM 860 C CA . GLU A 1 117 ? -0.643 -10.210 0.957 1.00 91.38 117 GLU A CA 1
ATOM 861 C C . GLU A 1 117 ? -0.380 -9.386 -0.306 1.00 91.38 117 GLU A C 1
ATOM 863 O O . GLU A 1 117 ? 0.781 -9.116 -0.605 1.00 91.38 117 GLU A O 1
ATOM 868 N N . VAL A 1 118 ? -1.432 -8.869 -0.964 1.00 93.31 118 VAL A N 1
ATOM 869 C CA . VAL A 1 118 ? -1.300 -7.962 -2.123 1.00 93.31 118 VAL A CA 1
ATOM 870 C C . VAL A 1 118 ? -0.406 -6.778 -1.765 1.00 93.31 118 VAL A C 1
ATOM 872 O O . VAL A 1 118 ? 0.513 -6.434 -2.504 1.00 93.31 118 VAL A O 1
ATOM 875 N N . TYR A 1 119 ? -0.656 -6.151 -0.615 1.00 92.75 119 TYR A N 1
ATOM 876 C CA . TYR A 1 119 ? 0.122 -5.005 -0.158 1.00 92.75 119 TYR A CA 1
ATOM 877 C C . TYR A 1 119 ? 1.563 -5.373 0.218 1.00 92.75 119 TYR A C 1
ATOM 879 O O . TYR A 1 119 ? 2.478 -4.592 -0.031 1.00 92.75 119 TYR A O 1
ATOM 887 N N . THR A 1 120 ? 1.792 -6.569 0.767 1.00 91.00 120 THR A N 1
ATOM 888 C CA . THR A 1 120 ? 3.146 -7.058 1.065 1.00 91.00 120 THR A CA 1
ATOM 889 C C . THR A 1 120 ? 3.940 -7.326 -0.217 1.00 91.00 120 THR A C 1
ATOM 891 O O . THR A 1 120 ? 5.105 -6.941 -0.283 1.00 91.00 120 THR A O 1
ATOM 894 N N . ALA A 1 121 ? 3.317 -7.907 -1.248 1.00 91.56 121 ALA A N 1
ATOM 895 C CA . ALA A 1 121 ? 3.964 -8.224 -2.525 1.00 91.56 121 ALA A CA 1
ATOM 896 C C . ALA A 1 121 ? 4.453 -6.977 -3.283 1.00 91.56 121 ALA A C 1
ATOM 898 O O . ALA A 1 121 ? 5.483 -7.003 -3.952 1.00 91.56 121 ALA A O 1
ATOM 899 N N . VAL A 1 122 ? 3.739 -5.858 -3.150 1.00 92.62 122 VAL A N 1
ATOM 900 C CA . VAL A 1 122 ? 4.026 -4.597 -3.862 1.00 92.62 122 VAL A CA 1
ATOM 901 C C . VAL A 1 122 ? 4.751 -3.559 -3.008 1.00 92.62 122 VAL A C 1
ATOM 903 O O . VAL A 1 122 ? 4.925 -2.416 -3.429 1.00 92.62 122 VAL A O 1
ATOM 906 N N . LEU A 1 123 ? 5.162 -3.922 -1.794 1.00 91.44 123 LEU A N 1
ATOM 907 C CA . LEU A 1 123 ? 5.645 -2.972 -0.795 1.00 91.44 123 LEU A CA 1
ATOM 908 C C . LEU A 1 123 ? 6.912 -2.226 -1.243 1.00 91.44 123 LEU A C 1
ATOM 910 O O . LEU A 1 123 ? 7.084 -1.046 -0.938 1.00 91.44 123 LEU A O 1
ATOM 914 N N . ASP A 1 124 ? 7.795 -2.899 -1.978 1.00 90.56 124 ASP A N 1
ATOM 915 C CA . ASP A 1 124 ? 9.045 -2.313 -2.484 1.00 90.56 124 ASP A CA 1
ATOM 916 C C . ASP A 1 124 ? 8.854 -1.478 -3.760 1.00 90.56 124 ASP A C 1
ATOM 918 O O . ASP A 1 124 ? 9.760 -0.756 -4.185 1.00 90.56 124 ASP A O 1
ATOM 922 N N . SER A 1 125 ? 7.653 -1.524 -4.334 1.00 92.19 125 SER A N 1
ATOM 923 C CA . SER A 1 125 ? 7.221 -0.695 -5.460 1.00 92.19 125 SER A CA 1
ATOM 924 C C . SER A 1 125 ? 6.688 0.669 -5.016 1.00 92.19 125 SER A C 1
ATOM 926 O O . SER A 1 125 ? 6.448 1.541 -5.850 1.00 92.19 125 SER A O 1
ATOM 928 N N . LEU A 1 126 ? 6.492 0.875 -3.711 1.00 92.50 126 LEU A N 1
ATOM 929 C CA . LEU A 1 126 ? 6.005 2.131 -3.148 1.00 92.50 126 LEU A CA 1
ATOM 930 C C . LEU A 1 126 ? 7.149 3.127 -2.929 1.00 92.50 126 LEU A C 1
ATOM 932 O O . LEU A 1 126 ? 8.264 2.776 -2.541 1.00 92.50 126 LEU A O 1
ATOM 936 N N . GLY A 1 127 ? 6.857 4.412 -3.129 1.00 88.69 127 GLY A N 1
ATOM 937 C CA . GLY A 1 127 ? 7.796 5.495 -2.831 1.00 88.69 127 GLY A CA 1
ATOM 938 C C . GLY A 1 127 ? 7.962 5.750 -1.339 1.00 88.69 127 GLY A C 1
ATOM 939 O O . GLY A 1 127 ? 8.993 6.269 -0.894 1.00 88.69 127 GLY A O 1
ATOM 940 N N . GLU A 1 128 ? 6.945 5.389 -0.561 1.00 86.88 128 GLU A N 1
ATOM 941 C CA . GLU A 1 128 ? 6.930 5.512 0.887 1.00 86.88 128 GLU A CA 1
ATOM 942 C C . GLU A 1 128 ? 6.092 4.419 1.539 1.00 86.88 128 GLU A C 1
ATOM 944 O O . GLU A 1 128 ? 4.964 4.159 1.121 1.00 86.88 128 GLU A O 1
ATOM 949 N N . LYS A 1 129 ? 6.628 3.849 2.618 1.00 87.06 129 LYS A N 1
ATOM 950 C CA . LYS A 1 129 ? 5.902 2.976 3.541 1.00 87.06 129 LYS A CA 1
ATOM 951 C C . LYS A 1 129 ? 5.448 3.855 4.705 1.00 87.06 129 LYS A C 1
ATOM 953 O O . LYS A 1 129 ? 6.290 4.464 5.365 1.00 87.06 129 LYS A O 1
ATOM 958 N N . SER A 1 130 ? 4.137 4.001 4.891 1.00 85.19 130 SER A N 1
ATOM 959 C CA . SER A 1 130 ? 3.576 4.889 5.914 1.00 85.19 130 SER A CA 1
ATOM 960 C C . SER A 1 130 ? 2.762 4.090 6.920 1.00 85.19 130 SER A C 1
ATOM 962 O O . SER A 1 130 ? 1.871 3.337 6.532 1.00 85.19 130 SER A O 1
ATOM 964 N N . ILE A 1 131 ? 3.003 4.351 8.201 1.00 83.62 131 ILE A N 1
ATOM 965 C CA . ILE A 1 131 ? 2.305 3.728 9.330 1.00 83.62 131 ILE A CA 1
ATOM 966 C C . ILE A 1 131 ? 0.772 3.745 9.172 1.00 83.62 131 ILE A C 1
ATOM 968 O O . ILE A 1 131 ? 0.152 2.703 9.384 1.00 83.62 131 ILE A O 1
ATOM 972 N N . PRO A 1 132 ? 0.120 4.865 8.782 1.00 85.19 132 PRO A N 1
ATOM 973 C CA . PRO A 1 132 ? -1.334 4.872 8.626 1.00 85.19 132 PRO A CA 1
ATOM 974 C C . PRO A 1 132 ? -1.824 3.892 7.555 1.00 85.19 132 PRO A C 1
ATOM 976 O O . PRO A 1 132 ? -2.880 3.288 7.718 1.00 85.19 132 PRO A O 1
ATOM 979 N N . LEU A 1 133 ? -1.051 3.705 6.481 1.00 87.75 133 LEU A N 1
ATOM 980 C CA . LEU A 1 133 ? -1.366 2.749 5.420 1.00 87.75 133 LEU A CA 1
ATOM 981 C C . LEU A 1 133 ? -1.197 1.299 5.902 1.00 87.75 133 LEU A C 1
ATOM 983 O O . LEU A 1 133 ? -2.049 0.462 5.614 1.00 87.75 133 LEU A O 1
ATOM 987 N N . ASP A 1 134 ? -0.156 1.022 6.691 1.00 86.06 134 ASP A N 1
ATOM 988 C CA . ASP A 1 134 ? 0.088 -0.306 7.272 1.00 86.06 134 ASP A CA 1
ATOM 989 C C . ASP A 1 134 ? -1.022 -0.708 8.257 1.00 86.06 134 ASP A C 1
ATOM 991 O O . ASP A 1 134 ? -1.502 -1.845 8.233 1.00 86.06 134 ASP A O 1
ATOM 995 N N . ILE A 1 135 ? -1.475 0.245 9.080 1.00 81.19 135 ILE A N 1
ATOM 996 C CA . ILE A 1 135 ? -2.601 0.083 10.011 1.00 81.19 135 ILE A CA 1
ATOM 997 C C . ILE A 1 135 ? -3.904 -0.168 9.254 1.00 81.19 135 ILE A C 1
ATOM 999 O O . ILE A 1 135 ? -4.664 -1.066 9.616 1.00 81.19 135 ILE A O 1
ATOM 1003 N N . LEU A 1 136 ? -4.159 0.618 8.207 1.00 85.06 136 LEU A N 1
ATOM 1004 C CA . LEU A 1 136 ? -5.373 0.515 7.408 1.00 85.06 136 LEU A CA 1
ATOM 1005 C C . LEU A 1 136 ? -5.494 -0.858 6.732 1.00 85.06 136 LEU A C 1
ATOM 1007 O O . LEU A 1 136 ? -6.573 -1.448 6.725 1.00 85.06 136 LEU A O 1
ATOM 1011 N N . ILE A 1 137 ? -4.399 -1.350 6.152 1.00 85.88 137 ILE A N 1
ATOM 1012 C CA . ILE A 1 137 ? -4.388 -2.617 5.413 1.00 85.88 137 ILE A CA 1
ATOM 1013 C C . ILE A 1 137 ? -4.269 -3.816 6.368 1.00 85.88 137 ILE A C 1
ATOM 1015 O O . ILE A 1 137 ? -4.764 -4.899 6.057 1.00 85.88 137 ILE A O 1
ATOM 1019 N N . GLY A 1 138 ? -3.689 -3.620 7.556 1.00 75.00 138 GLY A N 1
ATOM 1020 C CA . GLY A 1 138 ? -3.679 -4.607 8.633 1.00 75.00 138 GLY A CA 1
ATOM 1021 C C . GLY A 1 138 ? -2.554 -5.636 8.528 1.00 75.00 138 GLY A C 1
ATOM 1022 O O . GLY A 1 138 ? -2.786 -6.823 8.761 1.00 75.00 138 GLY A O 1
ATOM 1023 N N . ARG A 1 139 ? -1.325 -5.216 8.191 1.00 68.94 139 ARG A N 1
ATOM 1024 C CA . ARG A 1 139 ? -0.165 -6.128 8.196 1.00 68.94 139 ARG A CA 1
ATOM 1025 C C . ARG A 1 139 ? 0.156 -6.578 9.621 1.00 68.94 139 ARG A C 1
ATOM 1027 O O . ARG A 1 139 ? 0.564 -5.786 10.468 1.00 68.94 139 ARG A O 1
ATOM 1034 N N . SER A 1 140 ? 0.012 -7.875 9.877 1.00 61.03 140 SER A N 1
ATOM 1035 C CA . SER A 1 140 ? 0.139 -8.460 11.217 1.00 61.03 140 SER A CA 1
ATOM 1036 C C . SER A 1 140 ? 1.520 -8.232 11.843 1.00 61.03 140 SER A C 1
ATOM 1038 O O . SER A 1 140 ? 1.599 -7.939 13.033 1.00 61.03 140 SER A O 1
ATOM 1040 N N . ASN A 1 141 ? 2.597 -8.301 11.051 1.00 58.03 141 ASN A N 1
ATOM 1041 C CA . ASN A 1 141 ? 3.963 -8.065 11.537 1.00 58.03 141 ASN A CA 1
ATOM 1042 C C . ASN A 1 141 ? 4.179 -6.621 12.016 1.00 58.03 141 ASN A C 1
ATOM 1044 O O . ASN A 1 141 ? 4.793 -6.406 13.058 1.00 58.03 141 ASN A O 1
ATOM 1048 N N . ASP A 1 142 ? 3.628 -5.629 11.316 1.00 58.06 142 ASP A N 1
ATOM 1049 C CA . ASP A 1 142 ? 3.801 -4.219 11.687 1.00 58.06 142 ASP A CA 1
ATOM 1050 C C . ASP A 1 142 ? 2.939 -3.856 12.906 1.00 58.06 142 ASP A C 1
ATOM 1052 O O . ASP A 1 142 ? 3.367 -3.095 13.774 1.00 58.06 142 ASP A O 1
ATOM 1056 N N . LEU A 1 143 ? 1.766 -4.486 13.050 1.00 61.66 143 LEU A N 1
ATOM 1057 C CA . LEU A 1 143 ? 0.940 -4.386 14.258 1.00 61.66 143 LEU A CA 1
ATOM 1058 C C . LEU A 1 143 ? 1.631 -4.985 15.493 1.00 61.66 143 LEU A C 1
ATOM 1060 O O . LEU A 1 143 ? 1.473 -4.461 16.599 1.00 61.66 143 LEU A O 1
ATOM 1064 N N . GLN A 1 144 ? 2.424 -6.048 15.325 1.00 60.59 144 GLN A N 1
ATOM 1065 C CA . GLN A 1 144 ? 3.246 -6.593 16.409 1.00 60.59 144 GLN A CA 1
ATOM 1066 C C . GLN A 1 144 ? 4.379 -5.639 16.804 1.00 60.59 144 GLN A C 1
ATOM 1068 O O . GLN A 1 144 ? 4.585 -5.422 17.998 1.00 60.59 144 GLN A O 1
ATOM 1073 N N . THR A 1 145 ? 5.045 -5.003 15.836 1.00 58.28 145 THR A N 1
ATOM 1074 C CA . THR A 1 145 ? 6.033 -3.942 16.100 1.00 58.28 145 THR A CA 1
ATOM 1075 C C . THR A 1 145 ? 5.399 -2.769 16.852 1.00 58.28 145 THR A C 1
ATOM 1077 O O . THR A 1 145 ? 5.940 -2.309 17.857 1.00 58.28 145 THR A O 1
ATOM 1080 N N . PHE A 1 146 ? 4.202 -2.338 16.438 1.00 56.91 146 PHE A N 1
ATOM 1081 C CA . PHE A 1 146 ? 3.430 -1.306 17.133 1.00 56.91 146 PHE A CA 1
ATOM 1082 C C . PHE A 1 146 ? 3.113 -1.678 18.577 1.00 56.91 146 PHE A C 1
ATOM 1084 O O . PHE A 1 146 ? 3.310 -0.874 19.486 1.00 56.91 146 PHE A O 1
ATOM 1091 N N . ARG A 1 147 ? 2.661 -2.913 18.808 1.00 59.94 147 ARG A N 1
ATOM 1092 C CA . ARG A 1 147 ? 2.432 -3.426 20.159 1.00 59.94 147 ARG A CA 1
ATOM 1093 C C . ARG A 1 147 ? 3.724 -3.420 20.980 1.00 59.94 147 ARG A C 1
ATOM 1095 O O . ARG A 1 147 ? 3.684 -3.011 22.131 1.00 59.94 147 ARG A O 1
ATOM 1102 N N . GLY A 1 148 ? 4.859 -3.817 20.405 1.00 57.62 148 GLY A N 1
ATOM 1103 C CA . GLY A 1 148 ? 6.159 -3.776 21.083 1.00 57.62 148 GLY A CA 1
ATOM 1104 C C . GLY A 1 148 ? 6.530 -2.368 21.559 1.00 57.62 148 GLY A C 1
ATOM 1105 O O . GLY A 1 148 ? 6.878 -2.191 22.723 1.00 57.62 148 GLY A O 1
ATOM 1106 N N . ILE A 1 149 ? 6.365 -1.357 20.701 1.00 60.19 149 ILE A N 1
ATOM 1107 C CA . ILE A 1 149 ? 6.639 0.054 21.033 1.00 60.19 149 ILE A CA 1
ATOM 1108 C C . ILE A 1 149 ? 5.702 0.570 22.136 1.00 60.19 149 ILE A C 1
ATOM 1110 O O . ILE A 1 149 ? 6.129 1.317 23.006 1.00 60.19 149 ILE A O 1
ATOM 1114 N N . LEU A 1 150 ? 4.430 0.165 22.122 1.00 56.16 150 LEU A N 1
ATOM 1115 C CA . LEU A 1 150 ? 3.425 0.641 23.080 1.00 56.16 150 LEU A CA 1
ATOM 1116 C C . LEU A 1 150 ? 3.503 -0.042 24.452 1.00 56.16 150 LEU A C 1
ATOM 1118 O O . LEU A 1 150 ? 3.012 0.511 25.433 1.00 56.16 150 LEU A O 1
ATOM 1122 N N . VAL A 1 151 ? 4.066 -1.251 24.520 1.00 57.81 151 VAL A N 1
ATOM 1123 C CA . VAL A 1 151 ? 4.186 -2.040 25.760 1.00 57.81 151 VAL A CA 1
ATOM 1124 C C . VAL A 1 151 ? 5.564 -1.859 26.410 1.00 57.81 151 VAL A C 1
ATOM 1126 O O . VAL A 1 151 ? 5.717 -2.116 27.602 1.00 57.81 151 VAL A O 1
ATOM 1129 N N . THR A 1 152 ? 6.559 -1.375 25.662 1.00 50.44 152 THR A N 1
ATOM 1130 C CA . THR A 1 152 ? 7.881 -1.053 26.208 1.00 50.44 152 THR A CA 1
ATOM 1131 C C . THR A 1 152 ? 7.872 0.392 26.712 1.00 50.44 152 THR A C 1
ATOM 1133 O O . THR A 1 152 ? 7.662 1.300 25.906 1.00 50.44 152 THR A O 1
ATOM 1136 N N . PRO A 1 153 ? 8.088 0.659 28.013 1.00 43.72 153 PRO A N 1
ATOM 1137 C CA . PRO A 1 153 ? 8.225 2.027 28.488 1.00 43.72 153 PRO A CA 1
ATOM 1138 C C . PRO A 1 153 ? 9.420 2.670 27.781 1.00 43.72 153 PRO A C 1
ATOM 1140 O O . PRO A 1 153 ? 10.546 2.181 27.866 1.00 43.72 153 PRO A O 1
ATOM 1143 N N . ILE A 1 154 ? 9.168 3.762 27.062 1.00 49.16 154 ILE A N 1
ATOM 1144 C CA . ILE A 1 154 ? 10.227 4.616 26.536 1.00 49.16 154 ILE A CA 1
ATOM 1145 C C . ILE A 1 154 ? 10.895 5.254 27.757 1.00 49.16 154 ILE A C 1
ATOM 1147 O O . ILE A 1 154 ? 10.396 6.235 28.307 1.00 49.16 154 ILE A O 1
ATOM 1151 N N . SER A 1 155 ? 12.012 4.687 28.209 1.00 41.38 155 SER A N 1
ATOM 1152 C CA . SER A 1 155 ? 12.961 5.423 29.037 1.00 41.38 155 SER A CA 1
ATOM 1153 C C . SER A 1 155 ? 13.574 6.504 28.153 1.00 41.38 155 SER A C 1
ATOM 1155 O O . SER A 1 155 ? 14.491 6.243 27.381 1.00 41.38 155 SER A O 1
ATOM 1157 N N . LEU A 1 156 ? 13.006 7.708 28.224 1.00 34.53 156 LEU A N 1
ATOM 1158 C CA . LEU A 1 156 ? 13.677 8.925 27.786 1.00 34.53 156 LEU A CA 1
ATOM 1159 C C . LEU A 1 156 ? 14.945 9.064 28.639 1.00 34.53 156 LEU A C 1
ATOM 1161 O O . LEU A 1 156 ? 14.848 9.302 29.843 1.00 34.53 156 LEU A O 1
ATOM 1165 N N . VAL A 1 157 ? 16.102 8.845 28.016 1.00 36.00 157 VAL A N 1
ATOM 1166 C CA . VAL A 1 157 ? 17.416 9.263 28.519 1.00 36.00 157 VAL A CA 1
ATOM 1167 C C . VAL A 1 157 ? 17.844 10.475 27.713 1.00 36.00 157 VAL A C 1
ATOM 1169 O O . VAL A 1 157 ? 17.699 10.414 26.470 1.00 36.00 157 VAL A O 1
#

Foldseek 3Di:
DDDPPPPPPVVVVVPPPPPPDDPPVVVVVVVLVVLVPDQKDWDKDWDWDDDPRDIKIKIWTWIDGPFFFIWIWIFIDDPPTDIWIWTDPQQKIKTADFPPDDDDRMDIDGTDNGHLVNCVVCVSRDPDDDPVVCSNRPNPVVVVVVVVVSVDPPPDD